Protein AF-A0A8J8EIZ1-F1 (afdb_monomer_lite)

Sequence (97 aa):
IAMTDMARMEGLEYFLFQYPHKELNEQYASGYQLRTLLFNLAAVFGVIEINNVLVFGEFGGKTKLNELKLRFMKDIYQEFHFHWNLCRKLEKLKIER

Secondary structure (DSSP, 8-state):
--HHHHHHHTT----------S--------HHHHHHHHHHHHHHHSEEEETTEEEESSSS--SSTT--EEEESSTHHHHHHHHHHHHHHHHHTT---

Radius of gyration: 18.48 Å; chains: 1; bounding box: 41×29×45 Å

pLDDT: mean 79.6, std 10.08, range [52.62, 93.12]

Structure (mmCIF, N/CA/C/O backbone):
data_AF-A0A8J8EIZ1-F1
#
_entry.id   AF-A0A8J8EIZ1-F1
#
loop_
_atom_site.group_PDB
_atom_site.id
_atom_site.type_symbol
_atom_site.label_atom_id
_atom_site.label_alt_id
_atom_site.label_comp_id
_atom_site.label_asym_id
_atom_site.label_entity_id
_atom_site.label_seq_id
_atom_site.pdbx_PDB_ins_code
_atom_site.Cartn_x
_atom_site.Cartn_y
_atom_site.Cartn_z
_atom_site.occupancy
_atom_site.B_iso_or_equiv
_atom_site.auth_seq_id
_atom_site.auth_comp_id
_atom_site.auth_asym_id
_atom_site.auth_atom_id
_atom_site.pdbx_PDB_model_num
ATOM 1 N N . ILE A 1 1 ? 9.690 15.750 -16.319 1.00 52.62 1 ILE A N 1
ATOM 2 C CA . ILE A 1 1 ? 10.919 15.166 -16.900 1.00 52.62 1 ILE A CA 1
ATOM 3 C C . ILE A 1 1 ? 10.991 13.740 -16.381 1.00 52.62 1 ILE A C 1
ATOM 5 O O . ILE A 1 1 ? 10.941 13.566 -15.167 1.00 52.62 1 ILE A O 1
ATOM 9 N N . ALA A 1 2 ? 10.961 12.737 -17.257 1.00 68.38 2 ALA A N 1
ATOM 10 C CA . ALA A 1 2 ? 11.026 11.343 -16.830 1.00 68.38 2 ALA A CA 1
ATOM 11 C C . ALA A 1 2 ? 12.444 11.010 -16.331 1.00 68.38 2 ALA A C 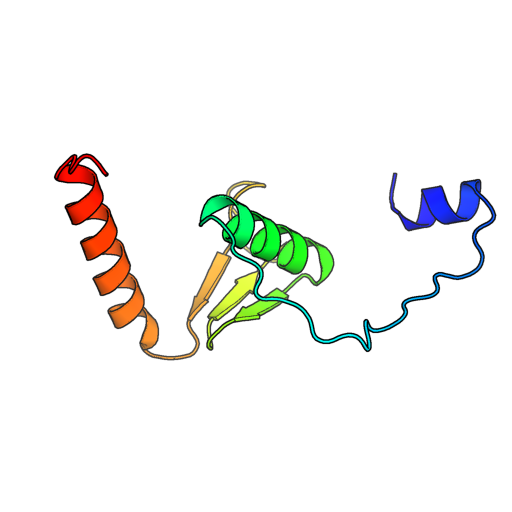1
ATOM 13 O O . ALA A 1 2 ? 13.414 11.636 -16.756 1.00 68.38 2 ALA A O 1
ATOM 14 N N . MET A 1 3 ? 12.589 10.019 -15.444 1.00 65.19 3 MET A N 1
ATOM 15 C CA . MET A 1 3 ? 13.906 9.545 -14.967 1.00 65.19 3 MET A CA 1
ATOM 16 C C . MET A 1 3 ? 14.864 9.203 -16.120 1.00 65.19 3 MET A C 1
ATOM 18 O O . MET A 1 3 ? 16.063 9.444 -16.030 1.00 65.19 3 MET A O 1
ATOM 22 N N . THR A 1 4 ? 14.320 8.709 -17.232 1.00 68.62 4 THR A N 1
ATOM 23 C CA . THR A 1 4 ? 15.049 8.423 -18.474 1.00 68.62 4 THR A CA 1
ATOM 24 C C . THR A 1 4 ? 15.620 9.668 -19.147 1.00 68.62 4 THR A C 1
ATOM 26 O O . THR A 1 4 ? 16.704 9.607 -19.722 1.00 68.62 4 THR A O 1
ATOM 29 N N . ASP A 1 5 ? 14.914 10.795 -19.075 1.00 72.81 5 ASP A N 1
ATOM 30 C CA . ASP A 1 5 ? 15.348 12.051 -19.689 1.00 72.81 5 ASP A CA 1
ATOM 31 C C . ASP A 1 5 ? 16.500 12.660 -18.882 1.00 72.81 5 ASP A C 1
ATOM 33 O O . ASP A 1 5 ? 17.492 13.095 -19.459 1.00 72.81 5 ASP A O 1
ATOM 37 N N . MET A 1 6 ? 16.413 12.603 -17.547 1.00 71.06 6 MET A N 1
ATOM 38 C CA . MET A 1 6 ? 17.502 13.021 -16.653 1.00 71.06 6 MET A CA 1
ATOM 39 C C . MET A 1 6 ? 18.748 12.147 -16.835 1.00 71.06 6 MET A C 1
ATOM 41 O O . MET A 1 6 ? 19.848 12.673 -16.952 1.00 71.06 6 MET A O 1
ATOM 45 N N . ALA A 1 7 ? 18.584 10.825 -16.949 1.00 68.69 7 ALA A N 1
ATOM 46 C CA . ALA A 1 7 ? 19.702 9.909 -17.183 1.00 68.69 7 ALA A CA 1
ATOM 47 C C . ALA A 1 7 ? 20.434 10.198 -18.504 1.00 68.69 7 ALA A C 1
ATOM 49 O O . ALA A 1 7 ? 21.663 10.199 -18.546 1.00 68.69 7 ALA A O 1
ATOM 50 N N . ARG A 1 8 ? 19.684 10.505 -19.573 1.00 73.50 8 ARG A N 1
ATOM 51 C CA . ARG A 1 8 ? 20.261 10.907 -20.864 1.00 73.50 8 ARG A CA 1
ATOM 52 C C . ARG A 1 8 ? 20.995 12.241 -20.791 1.00 73.50 8 ARG A C 1
ATOM 54 O O . ARG A 1 8 ? 22.048 12.367 -21.404 1.00 73.50 8 ARG A O 1
ATOM 61 N N . MET A 1 9 ? 20.450 13.220 -20.068 1.00 81.50 9 MET A N 1
ATOM 62 C CA . MET A 1 9 ? 21.090 14.529 -19.898 1.00 81.50 9 MET A CA 1
ATOM 63 C C . MET A 1 9 ? 22.420 14.435 -19.137 1.00 81.50 9 MET A C 1
ATOM 65 O O . MET A 1 9 ? 23.354 15.151 -19.476 1.00 81.50 9 MET A O 1
ATOM 69 N N . GLU A 1 10 ? 22.519 13.526 -18.167 1.00 79.25 10 GLU A N 1
ATOM 70 C CA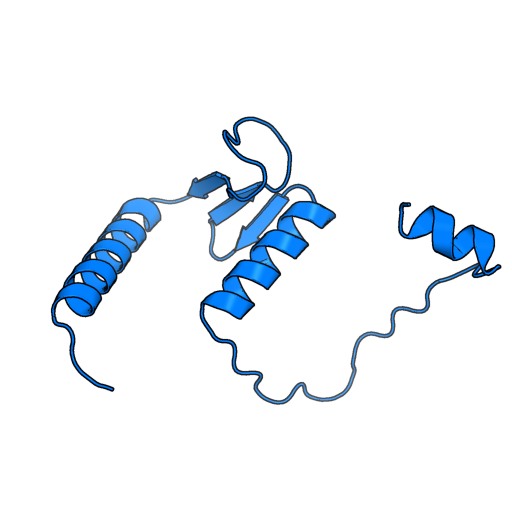 . GLU A 1 10 ? 23.714 13.323 -17.331 1.00 79.25 10 GLU A CA 1
ATOM 71 C C . GLU A 1 10 ? 24.722 12.311 -17.920 1.00 79.25 10 GLU A C 1
ATOM 73 O O . GLU A 1 10 ? 25.729 11.999 -17.290 1.00 79.25 10 GLU A O 1
ATOM 78 N N . GLY A 1 11 ? 24.470 11.761 -19.116 1.00 80.69 11 GLY A N 1
ATOM 79 C CA . GLY A 1 11 ? 25.355 10.767 -19.743 1.00 80.69 11 GLY A CA 1
ATOM 80 C C . GLY A 1 11 ? 25.400 9.411 -19.021 1.00 80.69 11 GLY A C 1
ATOM 81 O O . GLY A 1 11 ? 26.354 8.652 -19.181 1.00 80.69 11 GLY A O 1
ATOM 82 N N . LEU A 1 12 ? 24.382 9.091 -18.216 1.00 74.94 12 LEU A N 1
ATOM 83 C CA . LEU A 1 12 ? 24.275 7.818 -17.506 1.00 74.94 12 LEU A CA 1
ATOM 84 C C . LEU A 1 12 ? 23.791 6.726 -18.469 1.00 74.94 12 LEU A C 1
ATOM 86 O O . LEU A 1 12 ? 22.597 6.596 -18.737 1.00 74.94 12 LEU A O 1
ATOM 90 N N . GLU A 1 13 ? 24.727 5.934 -18.989 1.00 66.06 13 GLU A N 1
ATOM 91 C CA . GLU A 1 13 ? 24.430 4.857 -19.944 1.00 66.06 13 GLU A CA 1
ATOM 92 C C . GLU A 1 13 ? 23.748 3.635 -19.297 1.00 66.06 13 GLU A C 1
ATOM 94 O O . GLU A 1 13 ? 22.968 2.945 -19.955 1.00 66.06 13 GLU A O 1
ATOM 99 N N . TYR A 1 14 ? 23.994 3.374 -18.005 1.00 64.25 14 TYR A N 1
ATOM 100 C CA . TYR A 1 14 ? 23.477 2.196 -17.298 1.00 64.25 14 TYR A CA 1
ATOM 101 C C 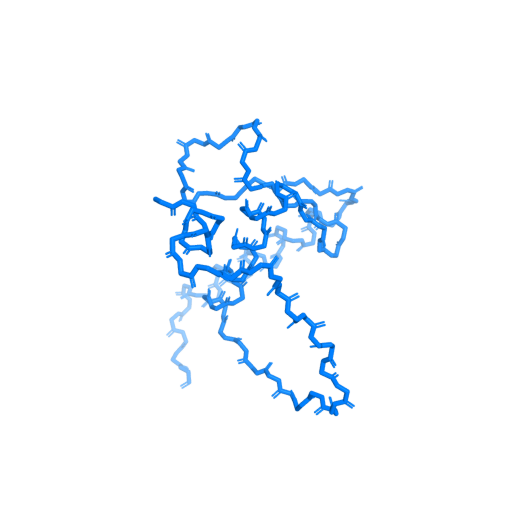. TYR A 1 14 ? 23.174 2.503 -15.826 1.00 64.25 14 TYR A C 1
ATOM 103 O O . TYR A 1 14 ? 23.877 3.280 -15.180 1.00 64.25 14 TYR A O 1
ATOM 111 N N . PHE A 1 15 ? 22.171 1.821 -15.269 1.00 66.62 15 PHE A N 1
ATOM 112 C CA . PHE A 1 15 ? 21.923 1.779 -13.828 1.00 66.62 15 PHE A CA 1
ATOM 113 C C . PHE A 1 15 ? 22.414 0.447 -13.263 1.00 66.62 15 PHE A C 1
ATOM 115 O O . PHE A 1 15 ? 21.942 -0.616 -13.670 1.00 66.62 15 PHE A O 1
ATOM 122 N N . LEU A 1 16 ? 23.334 0.495 -12.300 1.00 70.38 16 LEU A N 1
ATOM 123 C CA . LEU A 1 16 ? 23.712 -0.684 -11.528 1.00 70.38 16 LEU A CA 1
ATOM 124 C C . LEU A 1 16 ? 22.730 -0.860 -10.366 1.00 70.38 16 LEU A C 1
ATOM 126 O O . LEU A 1 16 ? 22.815 -0.164 -9.356 1.00 70.38 16 LEU A O 1
ATOM 130 N N . PHE A 1 17 ? 21.822 -1.822 -10.491 1.00 65.50 17 PHE A N 1
ATOM 131 C CA . PHE A 1 17 ? 20.991 -2.267 -9.378 1.00 65.50 17 PHE A CA 1
ATOM 132 C C . PHE A 1 17 ? 21.673 -3.451 -8.694 1.00 65.50 17 PHE A C 1
ATOM 134 O O . PHE A 1 17 ? 21.600 -4.582 -9.170 1.00 65.50 17 PHE A O 1
ATOM 141 N N . GLN A 1 18 ? 22.368 -3.198 -7.586 1.00 68.69 18 GLN A N 1
ATOM 142 C CA . GLN A 1 18 ? 22.874 -4.272 -6.734 1.00 68.69 18 GLN A CA 1
ATOM 143 C C . GLN A 1 18 ? 21.798 -4.689 -5.741 1.00 68.69 18 GLN A C 1
ATOM 145 O O . GLN A 1 18 ? 21.267 -3.864 -4.996 1.00 68.69 18 GLN A O 1
ATOM 150 N N . TYR A 1 19 ? 21.498 -5.985 -5.718 1.00 69.88 19 TYR A N 1
ATOM 151 C CA . TYR A 1 19 ? 20.655 -6.537 -4.672 1.00 69.88 19 TYR A CA 1
ATOM 152 C C . TYR A 1 19 ? 21.412 -6.441 -3.339 1.00 69.88 19 TYR A C 1
ATOM 154 O O . TYR A 1 19 ? 22.568 -6.870 -3.270 1.00 69.88 19 TYR A O 1
ATOM 162 N N . PRO A 1 20 ? 20.823 -5.869 -2.277 1.00 73.50 20 PRO A N 1
ATOM 163 C CA . PRO A 1 20 ? 21.499 -5.798 -0.994 1.00 73.50 20 PRO A CA 1
ATOM 164 C C . PRO A 1 20 ? 21.712 -7.221 -0.458 1.00 73.50 20 PRO A C 1
ATOM 166 O O . PRO A 1 20 ? 20.763 -7.920 -0.122 1.00 73.50 20 PRO A O 1
ATOM 169 N N . HIS A 1 21 ? 22.973 -7.656 -0.395 1.00 72.06 21 HIS A N 1
ATOM 170 C CA . HIS A 1 21 ? 23.364 -8.970 0.138 1.00 72.06 21 HIS A CA 1
ATOM 171 C C . HIS A 1 21 ? 23.537 -8.986 1.665 1.00 72.06 21 HIS A C 1
ATOM 173 O O . HIS A 1 21 ? 23.810 -10.035 2.242 1.00 72.06 21 HIS A O 1
ATOM 179 N N . LYS A 1 22 ? 23.424 -7.829 2.328 1.00 80.19 22 LYS A N 1
ATOM 180 C CA . LYS A 1 22 ? 23.430 -7.744 3.793 1.00 80.19 22 LYS A CA 1
ATOM 181 C C . LYS A 1 22 ? 22.057 -8.134 4.330 1.00 80.19 22 LYS A C 1
ATOM 183 O O . LYS A 1 22 ? 21.053 -7.786 3.712 1.00 80.19 22 LYS A O 1
ATOM 188 N N . GLU A 1 23 ? 22.024 -8.787 5.492 1.00 73.44 23 GLU A N 1
ATOM 189 C CA . GLU A 1 23 ? 20.777 -8.950 6.237 1.00 73.44 23 GLU A CA 1
ATOM 190 C C . GLU A 1 23 ? 20.140 -7.574 6.436 1.00 73.44 23 GLU A C 1
ATOM 192 O O . GLU A 1 23 ? 20.755 -6.639 6.959 1.00 73.44 23 GLU A O 1
ATOM 197 N N . LEU A 1 24 ? 18.924 -7.426 5.919 1.00 72.00 24 LEU A N 1
ATOM 198 C CA . LEU A 1 24 ? 18.151 -6.217 6.110 1.00 72.00 24 LEU A CA 1
ATOM 199 C C . LEU A 1 24 ? 17.669 -6.239 7.558 1.00 72.00 24 LEU A C 1
ATOM 201 O O . LEU A 1 24 ? 16.875 -7.098 7.931 1.00 72.00 24 LEU A O 1
ATOM 205 N N . ASN A 1 25 ? 18.160 -5.300 8.367 1.00 74.25 25 ASN A N 1
ATOM 206 C CA . ASN A 1 25 ? 17.602 -5.064 9.694 1.00 74.25 25 ASN A CA 1
ATOM 207 C C . ASN A 1 25 ? 16.090 -4.825 9.590 1.00 74.25 25 ASN A C 1
ATOM 209 O O . ASN A 1 25 ? 15.606 -4.297 8.584 1.00 74.25 25 ASN A O 1
ATOM 213 N N . GLU A 1 26 ? 15.361 -5.154 10.656 1.00 80.00 26 GLU A N 1
ATOM 214 C CA . GLU A 1 26 ? 13.940 -4.835 10.755 1.00 80.00 26 GLU A CA 1
ATOM 215 C C . GLU A 1 26 ? 13.708 -3.341 10.503 1.00 80.00 26 GLU A C 1
ATOM 217 O O . GLU A 1 26 ? 14.269 -2.467 11.169 1.00 80.00 26 GLU A O 1
ATOM 222 N N . GLN A 1 27 ? 12.881 -3.048 9.503 1.00 76.19 27 GLN A N 1
ATOM 223 C CA . GLN A 1 27 ? 12.497 -1.693 9.136 1.00 76.19 27 GLN A CA 1
ATOM 224 C C . GLN A 1 27 ? 11.056 -1.474 9.582 1.00 76.19 27 GLN A C 1
ATOM 226 O O . GLN A 1 27 ? 10.139 -2.165 9.139 1.00 76.19 27 GLN A O 1
ATOM 231 N N . TYR A 1 28 ? 10.853 -0.491 10.454 1.00 83.19 28 TYR A N 1
ATOM 232 C CA . TYR A 1 28 ? 9.528 -0.112 10.927 1.00 83.19 28 TYR A CA 1
ATOM 233 C C . TYR A 1 28 ? 8.969 1.000 10.043 1.00 83.19 28 TYR A C 1
ATOM 235 O O . TYR A 1 28 ? 9.639 1.996 9.773 1.00 83.19 28 TYR A O 1
ATOM 243 N N . ALA A 1 29 ? 7.718 0.844 9.617 1.00 83.69 29 ALA A N 1
ATOM 244 C CA . ALA A 1 29 ? 7.006 1.846 8.839 1.00 83.69 29 ALA A CA 1
ATOM 245 C C . ALA A 1 29 ? 5.731 2.271 9.567 1.00 83.69 29 ALA A C 1
ATOM 247 O O . ALA A 1 29 ? 4.960 1.448 10.061 1.00 83.69 29 ALA A O 1
ATOM 248 N N . SER A 1 30 ? 5.469 3.575 9.584 1.00 89.31 30 SER A N 1
ATOM 249 C CA . SER A 1 30 ? 4.137 4.090 9.891 1.00 89.31 30 SER A CA 1
ATOM 250 C C . SER A 1 30 ? 3.138 3.672 8.805 1.00 89.31 30 SER A C 1
ATOM 252 O O . SER A 1 30 ? 3.509 3.447 7.649 1.00 89.31 30 SER A O 1
ATOM 254 N N . GLY A 1 31 ? 1.841 3.665 9.131 1.00 85.06 31 GLY A N 1
ATOM 255 C CA . GLY A 1 31 ? 0.796 3.413 8.129 1.00 85.06 31 GLY A CA 1
ATOM 256 C C . GLY A 1 31 ? 0.846 4.391 6.944 1.00 85.06 31 GLY A C 1
ATOM 257 O O . GLY A 1 31 ? 0.538 4.018 5.813 1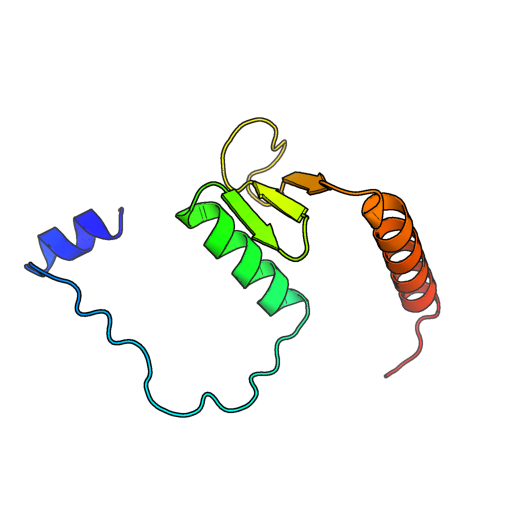.00 85.06 31 GLY A O 1
ATOM 258 N N . TYR A 1 32 ? 1.305 5.628 7.171 1.00 85.88 32 TYR A N 1
ATOM 259 C CA . TYR A 1 32 ? 1.524 6.616 6.113 1.00 85.88 32 TYR A CA 1
ATOM 260 C C . TYR A 1 32 ? 2.661 6.214 5.161 1.00 85.88 32 TYR A C 1
ATOM 262 O O . TYR A 1 32 ? 2.497 6.288 3.940 1.00 85.88 32 TYR A O 1
ATOM 270 N N . GLN A 1 33 ? 3.803 5.777 5.705 1.00 88.62 33 GLN A N 1
ATOM 271 C CA . GLN A 1 33 ? 4.956 5.339 4.912 1.00 88.62 33 GLN A CA 1
ATOM 272 C C . GLN A 1 33 ? 4.618 4.091 4.099 1.00 88.62 33 GLN A C 1
ATOM 274 O O . GLN A 1 33 ? 4.881 4.065 2.900 1.00 88.62 33 GLN A O 1
ATOM 279 N N . LEU A 1 34 ? 3.950 3.108 4.713 1.00 88.56 34 LEU A N 1
ATOM 280 C CA . LEU A 1 34 ? 3.516 1.900 4.014 1.00 88.56 34 LEU A CA 1
ATOM 281 C C . LEU A 1 34 ? 2.560 2.232 2.859 1.00 88.56 34 LEU A C 1
ATOM 283 O O . LEU A 1 34 ? 2.749 1.760 1.742 1.00 88.56 34 LEU A O 1
ATOM 287 N N . ARG A 1 35 ? 1.570 3.105 3.089 1.00 86.56 35 ARG A N 1
ATOM 288 C CA . ARG A 1 35 ? 0.646 3.547 2.032 1.00 86.56 35 ARG A CA 1
ATOM 289 C C . ARG A 1 35 ? 1.374 4.262 0.891 1.00 86.56 35 ARG A C 1
ATOM 291 O O . ARG A 1 35 ? 1.048 4.037 -0.269 1.00 86.56 35 ARG A O 1
ATOM 298 N N . THR A 1 36 ? 2.344 5.114 1.217 1.00 88.50 36 THR A N 1
ATOM 299 C CA . THR A 1 36 ? 3.156 5.833 0.221 1.00 88.50 36 THR A CA 1
ATOM 300 C C . THR A 1 36 ? 3.985 4.864 -0.618 1.00 88.50 36 THR A C 1
ATOM 302 O O . THR A 1 36 ? 4.022 4.994 -1.838 1.00 88.50 36 THR A O 1
ATOM 305 N N . LEU A 1 37 ? 4.585 3.850 0.012 1.00 89.81 37 LEU A N 1
ATOM 306 C CA . LEU A 1 37 ? 5.315 2.797 -0.690 1.00 89.81 37 LEU A CA 1
ATOM 307 C C . LEU A 1 37 ? 4.406 2.055 -1.678 1.00 89.81 37 LEU A C 1
ATOM 309 O O . LEU A 1 37 ? 4.754 1.941 -2.849 1.00 89.81 37 LEU A O 1
ATOM 313 N N . LEU A 1 38 ? 3.224 1.613 -1.235 1.00 89.19 38 LEU A N 1
ATOM 314 C CA . LEU A 1 38 ? 2.259 0.924 -2.100 1.00 89.19 38 LEU A CA 1
ATOM 315 C C . LEU A 1 38 ? 1.804 1.800 -3.270 1.00 89.19 38 LEU A C 1
ATOM 317 O O . LEU A 1 38 ? 1.694 1.310 -4.391 1.00 89.19 38 LEU A O 1
ATOM 321 N N . PHE A 1 39 ? 1.574 3.093 -3.026 1.00 86.69 39 PHE A N 1
ATOM 322 C CA . PHE A 1 39 ? 1.217 4.040 -4.078 1.00 86.69 39 PHE A CA 1
ATOM 323 C C . PHE A 1 39 ? 2.328 4.170 -5.121 1.00 86.69 39 PHE A C 1
ATOM 325 O O . PHE A 1 39 ? 2.059 4.040 -6.312 1.00 86.69 39 PHE A O 1
ATOM 332 N N . ASN A 1 40 ? 3.570 4.376 -4.679 1.00 87.50 40 ASN A N 1
ATOM 333 C CA . ASN A 1 40 ? 4.716 4.540 -5.571 1.00 87.50 40 ASN A CA 1
ATOM 334 C C . ASN A 1 40 ? 4.977 3.273 -6.391 1.00 87.50 40 ASN A C 1
ATOM 336 O O . ASN A 1 40 ? 5.176 3.356 -7.598 1.00 87.50 40 ASN A O 1
ATOM 340 N N . LEU A 1 41 ? 4.924 2.101 -5.754 1.00 90.06 41 LEU A N 1
ATOM 341 C CA . LEU A 1 41 ? 5.074 0.821 -6.442 1.00 90.06 41 LEU A CA 1
ATOM 342 C C . LEU A 1 41 ? 3.971 0.626 -7.490 1.00 90.06 41 LEU A C 1
ATOM 344 O O . LEU A 1 41 ? 4.269 0.300 -8.634 1.00 90.06 41 LEU A O 1
ATOM 348 N N . ALA A 1 42 ? 2.710 0.885 -7.138 1.00 88.06 42 ALA A N 1
ATOM 349 C CA . ALA A 1 42 ? 1.605 0.778 -8.084 1.00 88.06 42 ALA A CA 1
ATOM 350 C C . ALA A 1 42 ? 1.738 1.779 -9.245 1.00 88.06 42 ALA A C 1
ATOM 352 O O . ALA A 1 42 ? 1.452 1.414 -10.380 1.00 88.06 42 ALA A O 1
ATOM 353 N N . ALA A 1 43 ? 2.184 3.012 -8.987 1.00 82.88 43 ALA A N 1
ATOM 354 C CA . ALA A 1 43 ? 2.403 4.025 -10.021 1.00 82.88 43 ALA A CA 1
ATOM 355 C C . ALA A 1 43 ? 3.523 3.629 -10.997 1.00 82.88 43 ALA A C 1
ATOM 357 O O . ALA A 1 43 ? 3.377 3.810 -12.198 1.00 82.88 43 ALA A O 1
ATOM 358 N N . VAL A 1 44 ? 4.614 3.039 -10.497 1.00 84.69 44 VAL A N 1
ATOM 359 C CA . VAL A 1 44 ? 5.744 2.600 -11.333 1.00 84.69 44 VAL A CA 1
ATOM 360 C C . VAL A 1 44 ? 5.409 1.340 -12.134 1.00 84.69 44 VAL A C 1
ATOM 362 O O . VAL A 1 44 ? 5.730 1.263 -13.315 1.00 84.69 44 VAL A O 1
ATOM 365 N N . PHE A 1 45 ? 4.768 0.349 -11.510 1.00 86.00 45 PHE A N 1
ATOM 366 C CA . PHE A 1 45 ? 4.511 -0.957 -12.132 1.00 86.00 45 PHE A CA 1
ATOM 367 C C . PHE A 1 45 ? 3.132 -1.073 -12.800 1.00 86.00 45 PHE A C 1
ATOM 369 O O . PHE A 1 45 ? 2.823 -2.089 -13.419 1.00 86.00 45 PHE A O 1
ATOM 376 N N . GLY A 1 46 ? 2.272 -0.063 -12.667 1.00 84.50 46 GLY A N 1
ATOM 377 C CA . GLY A 1 46 ? 0.888 -0.059 -13.151 1.00 84.50 46 GLY A CA 1
ATOM 378 C C . GLY A 1 46 ? -0.070 -0.899 -12.296 1.00 84.50 46 GLY A C 1
ATOM 379 O O . GLY A 1 46 ? -1.178 -0.446 -11.987 1.00 84.50 46 GLY A O 1
ATOM 380 N N . VAL A 1 47 ? 0.347 -2.096 -11.873 1.00 88.19 47 VAL A N 1
ATOM 381 C CA . VAL A 1 47 ? -0.375 -2.977 -10.944 1.00 88.19 47 VAL A CA 1
ATOM 382 C C . VAL A 1 47 ? 0.607 -3.733 -10.049 1.00 88.19 47 VAL A C 1
ATOM 384 O O . VAL A 1 47 ? 1.650 -4.189 -10.508 1.00 88.19 47 VAL A O 1
ATOM 387 N N . ILE A 1 48 ? 0.263 -3.883 -8.771 1.00 91.56 48 ILE A N 1
ATOM 388 C CA . ILE A 1 48 ? 0.989 -4.740 -7.822 1.00 91.56 48 ILE A CA 1
ATOM 389 C C . ILE A 1 48 ? 0.017 -5.668 -7.094 1.00 91.56 48 ILE A C 1
ATOM 391 O O . ILE A 1 48 ? -1.165 -5.350 -6.961 1.00 91.56 48 ILE A O 1
ATOM 395 N N . GLU A 1 49 ? 0.516 -6.794 -6.592 1.00 91.19 49 GLU A N 1
ATOM 396 C CA . GLU A 1 49 ? -0.240 -7.704 -5.733 1.00 91.19 49 GLU A CA 1
ATOM 397 C C . GLU A 1 49 ? 0.319 -7.681 -4.308 1.00 91.19 49 GLU A C 1
ATOM 399 O O . GLU A 1 49 ? 1.525 -7.804 -4.100 1.00 91.19 49 GLU A O 1
ATOM 404 N N . ILE A 1 50 ? -0.565 -7.552 -3.319 1.00 88.62 50 ILE A N 1
ATOM 405 C CA . ILE A 1 50 ? -0.233 -7.720 -1.904 1.00 88.62 50 ILE A CA 1
ATOM 406 C C . ILE A 1 50 ? -1.309 -8.557 -1.219 1.00 88.62 50 ILE A C 1
ATOM 408 O O . ILE A 1 50 ? -2.485 -8.208 -1.249 1.00 88.62 50 ILE A O 1
ATOM 412 N N . ASN A 1 51 ? -0.928 -9.676 -0.600 1.00 84.56 51 ASN A N 1
ATOM 413 C CA . ASN A 1 51 ? -1.839 -10.546 0.156 1.00 84.56 51 ASN A CA 1
ATOM 414 C C . ASN A 1 51 ? -3.141 -10.917 -0.596 1.00 84.56 51 ASN A C 1
ATOM 416 O O . ASN A 1 51 ? -4.218 -10.928 -0.002 1.00 84.56 51 ASN A O 1
ATOM 420 N N . ASN A 1 52 ? -3.065 -11.261 -1.889 1.00 85.94 52 ASN A N 1
ATOM 421 C CA . ASN A 1 52 ? -4.222 -11.535 -2.765 1.00 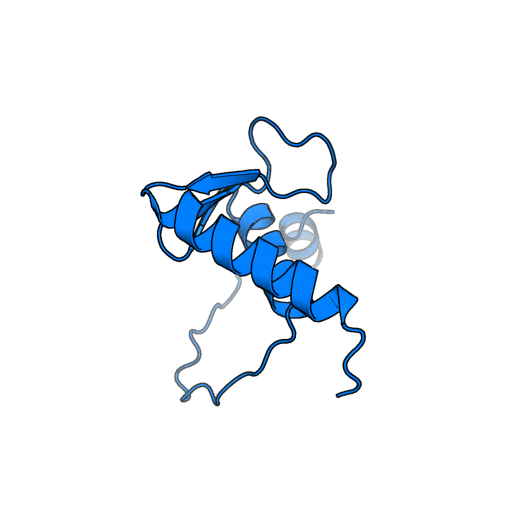85.94 52 ASN A CA 1
ATOM 422 C C . ASN A 1 52 ? -5.123 -10.307 -3.058 1.00 85.94 52 ASN A C 1
ATOM 424 O O . ASN A 1 52 ? -6.293 -10.457 -3.434 1.00 85.94 52 ASN A O 1
ATOM 428 N N . VAL A 1 53 ? -4.603 -9.089 -2.884 1.00 88.44 53 VAL A N 1
ATOM 429 C CA . VAL A 1 53 ? -5.232 -7.826 -3.295 1.00 88.44 53 VAL A CA 1
ATOM 430 C C . VAL A 1 53 ? -4.417 -7.215 -4.425 1.00 88.44 53 VAL A C 1
ATOM 432 O O . VAL A 1 53 ? -3.237 -6.912 -4.254 1.00 88.44 53 VAL A O 1
ATOM 435 N N . LEU A 1 54 ? -5.059 -6.984 -5.567 1.00 90.69 54 LEU A N 1
ATOM 436 C CA . LEU A 1 54 ? -4.463 -6.219 -6.657 1.00 90.69 54 LEU A CA 1
ATOM 437 C C . LEU A 1 54 ? -4.657 -4.725 -6.395 1.00 90.69 54 LEU A C 1
ATOM 439 O O . LEU A 1 54 ? -5.784 -4.273 -6.173 1.00 90.69 54 LEU A O 1
ATOM 443 N N . VAL A 1 55 ? -3.568 -3.965 -6.453 1.00 89.81 55 VAL A N 1
ATOM 444 C CA . VAL A 1 55 ? -3.530 -2.509 -6.294 1.00 89.81 55 VAL A CA 1
ATOM 445 C C . VAL A 1 55 ? -3.198 -1.885 -7.645 1.00 89.81 55 VAL A C 1
ATOM 447 O O . VAL A 1 55 ? -2.134 -2.137 -8.205 1.00 89.81 55 VAL A O 1
ATOM 450 N N . PHE A 1 56 ? -4.099 -1.054 -8.166 1.00 86.56 56 PHE A N 1
ATOM 451 C CA . PHE A 1 56 ? -3.951 -0.423 -9.478 1.00 86.56 56 PHE A CA 1
ATOM 452 C C . PHE A 1 56 ? -3.428 1.013 -9.356 1.00 86.56 56 PHE A C 1
ATOM 454 O O . PHE A 1 56 ? -4.022 1.853 -8.667 1.00 86.56 56 PHE A O 1
ATOM 461 N N . GLY A 1 57 ? -2.332 1.291 -10.064 1.00 78.69 57 GLY A N 1
ATOM 462 C CA . GLY A 1 57 ? -1.652 2.581 -10.098 1.00 78.69 57 GLY A CA 1
ATOM 463 C C . GLY A 1 57 ? -2.242 3.572 -11.089 1.00 78.69 57 GLY A C 1
ATOM 464 O O . GLY A 1 57 ? -2.473 4.714 -10.709 1.00 78.69 57 GLY A O 1
ATOM 465 N N . GLU A 1 58 ? -2.533 3.168 -12.328 1.00 69.12 58 GLU A N 1
ATOM 466 C CA . GLU A 1 58 ? -2.898 4.153 -13.369 1.00 69.12 58 GLU A CA 1
ATOM 467 C C . GLU A 1 58 ? -4.036 3.744 -14.315 1.00 69.12 58 GLU A C 1
ATOM 469 O O . GLU A 1 58 ? -4.636 4.610 -14.946 1.00 69.12 58 GLU A O 1
ATOM 474 N N . PHE A 1 59 ? -4.446 2.474 -14.367 1.00 56.88 59 PHE A N 1
ATOM 475 C CA . PHE A 1 59 ? -5.416 2.039 -15.379 1.00 56.88 59 PHE A CA 1
ATOM 476 C C . PHE A 1 59 ? -6.826 1.764 -14.828 1.00 56.88 59 PHE A C 1
ATOM 478 O O . PHE A 1 59 ? -7.049 0.850 -14.036 1.00 56.88 59 PHE A O 1
ATOM 485 N N . GLY A 1 60 ? -7.807 2.533 -15.322 1.00 53.25 60 GLY A N 1
ATOM 486 C CA . GLY A 1 60 ? -9.198 2.075 -15.460 1.00 53.25 60 GLY A CA 1
ATOM 487 C C . GLY A 1 60 ? -10.132 2.244 -14.254 1.00 53.25 60 GLY A C 1
ATOM 488 O O . GLY A 1 60 ? -10.860 1.310 -13.900 1.00 53.25 60 GLY A O 1
ATOM 489 N N . GLY A 1 61 ? -10.167 3.425 -13.630 1.00 54.44 61 GLY A N 1
ATOM 490 C CA . GLY A 1 61 ? -11.275 3.791 -12.728 1.00 54.44 61 GLY A CA 1
ATOM 491 C C . GLY A 1 61 ? -10.898 4.526 -11.447 1.00 54.44 61 GLY A C 1
ATOM 492 O O . GLY A 1 61 ? -11.559 4.318 -10.433 1.00 54.44 61 GLY A O 1
ATOM 493 N N . LYS A 1 62 ? -9.841 5.344 -11.470 1.00 64.56 62 LYS A N 1
ATOM 494 C CA . LYS A 1 62 ? -9.596 6.337 -10.420 1.00 64.56 62 LYS A CA 1
ATOM 495 C C . LYS A 1 62 ? -10.459 7.570 -10.678 1.00 64.56 62 LYS A C 1
ATOM 497 O O . LYS A 1 62 ? -10.511 8.049 -11.808 1.00 64.56 62 LYS A O 1
ATOM 502 N N . THR A 1 63 ? -11.096 8.098 -9.637 1.00 62.97 63 THR A N 1
ATOM 503 C CA . THR A 1 63 ? -11.772 9.404 -9.683 1.00 62.97 63 THR A CA 1
ATOM 504 C C . THR A 1 63 ? -10.817 10.555 -9.376 1.00 62.97 63 THR A C 1
ATOM 506 O O . THR A 1 63 ? -11.053 11.674 -9.828 1.00 62.97 63 THR A O 1
ATOM 509 N N . LYS A 1 64 ? -9.724 10.296 -8.640 1.00 69.44 64 LYS A N 1
ATOM 510 C CA . LYS A 1 64 ? -8.682 11.283 -8.310 1.00 69.44 64 LYS A CA 1
ATOM 511 C C . LYS A 1 64 ? -7.272 10.699 -8.429 1.00 69.44 64 LYS A C 1
ATOM 513 O O . LYS A 1 64 ? -7.054 9.510 -8.208 1.00 69.44 64 LYS A O 1
ATOM 518 N N . LEU A 1 65 ? -6.298 11.568 -8.716 1.00 66.44 65 LEU A N 1
ATOM 519 C CA . LEU A 1 65 ? -4.870 11.229 -8.854 1.00 66.44 65 LEU A CA 1
ATOM 520 C C . LEU A 1 65 ? -4.278 10.527 -7.617 1.00 66.44 65 LEU A C 1
ATOM 522 O O . LEU A 1 65 ? -3.404 9.676 -7.745 1.00 66.44 65 LEU A O 1
ATOM 526 N N . ASN A 1 66 ? -4.776 10.852 -6.425 1.00 68.81 66 ASN A N 1
ATOM 527 C CA . ASN A 1 66 ? -4.281 10.353 -5.142 1.00 68.81 66 ASN A CA 1
ATOM 528 C C . ASN A 1 66 ? -5.057 9.144 -4.586 1.00 68.81 66 ASN A C 1
ATOM 530 O O . ASN A 1 66 ? -4.852 8.764 -3.434 1.00 68.81 66 ASN A O 1
ATOM 534 N N . GLU A 1 67 ? -5.951 8.543 -5.368 1.00 74.88 67 GLU A N 1
ATOM 535 C CA . GLU A 1 67 ? -6.675 7.332 -4.969 1.00 74.88 67 GLU A CA 1
ATOM 536 C C . GLU A 1 67 ? -5.937 6.082 -5.452 1.00 74.88 67 GLU A C 1
ATOM 538 O O . GLU A 1 67 ? -5.182 6.143 -6.414 1.00 74.88 67 GLU A O 1
ATOM 543 N N . LEU A 1 68 ? -6.147 4.937 -4.801 1.00 77.00 68 LEU A N 1
ATOM 544 C CA . LEU A 1 68 ? -5.737 3.618 -5.292 1.00 77.00 68 LEU A CA 1
ATOM 545 C C . LEU A 1 68 ? -6.993 2.774 -5.466 1.00 77.00 68 LEU A C 1
ATOM 547 O O . LEU A 1 68 ? -7.856 2.762 -4.589 1.00 77.00 68 LEU A O 1
ATOM 551 N N . LYS A 1 69 ? -7.095 2.059 -6.587 1.00 85.06 69 LYS A N 1
ATOM 552 C CA . LYS A 1 69 ? -8.183 1.105 -6.811 1.00 85.06 69 LYS A CA 1
ATOM 553 C C . LYS A 1 69 ? -7.712 -0.280 -6.388 1.00 85.06 69 LYS A C 1
ATOM 555 O O . LYS A 1 69 ? -6.610 -0.686 -6.748 1.00 85.06 69 LYS A O 1
ATOM 560 N N . LEU A 1 70 ? -8.544 -0.979 -5.622 1.00 87.25 70 LEU A N 1
ATOM 561 C CA . LEU A 1 70 ? -8.251 -2.310 -5.095 1.00 87.25 70 LEU A CA 1
ATOM 562 C C . LEU A 1 70 ? -9.190 -3.345 -5.719 1.00 87.25 70 LEU A C 1
ATOM 564 O O . LEU A 1 70 ? -10.384 -3.084 -5.872 1.00 87.25 70 LEU A O 1
ATOM 568 N N . ARG A 1 71 ? -8.665 -4.528 -6.046 1.00 87.19 71 ARG A N 1
ATOM 569 C CA . ARG A 1 71 ? -9.460 -5.718 -6.377 1.00 87.19 71 ARG A CA 1
ATOM 570 C C . ARG A 1 71 ? -9.066 -6.856 -5.447 1.00 87.19 71 ARG A C 1
ATOM 572 O O . ARG A 1 71 ? -7.924 -7.304 -5.460 1.00 87.19 71 ARG A O 1
ATOM 579 N N . PHE A 1 72 ? -10.031 -7.330 -4.671 1.00 88.19 72 PHE A N 1
ATOM 580 C CA . PHE A 1 72 ? -9.862 -8.475 -3.784 1.00 88.19 72 PHE A CA 1
ATOM 581 C C . PHE A 1 72 ? -10.087 -9.760 -4.589 1.00 88.19 72 PHE A C 1
ATOM 583 O O . PHE A 1 72 ? -11.122 -9.903 -5.239 1.00 88.19 72 PHE A O 1
ATOM 590 N N . MET A 1 73 ? -9.106 -10.666 -4.594 1.00 81.50 73 MET A N 1
ATOM 591 C CA . MET A 1 73 ? -9.161 -11.905 -5.390 1.00 81.50 73 MET A CA 1
ATOM 592 C C . MET A 1 73 ? -9.821 -13.075 -4.645 1.00 81.50 73 MET A C 1
ATOM 594 O O . MET A 1 73 ? -10.176 -14.077 -5.258 1.00 81.50 73 MET A O 1
ATOM 598 N N . LYS A 1 74 ? -9.992 -12.947 -3.326 1.00 80.06 74 LYS A N 1
ATOM 599 C CA . LYS A 1 74 ? -10.659 -13.906 -2.434 1.00 80.06 74 LYS A CA 1
ATOM 600 C C . LYS A 1 74 ? -11.688 -13.174 -1.571 1.00 80.06 74 LYS A C 1
ATOM 602 O O . LYS A 1 74 ? -11.705 -11.944 -1.540 1.00 80.06 74 LYS A O 1
ATOM 607 N N . ASP A 1 75 ? -12.448 -13.924 -0.778 1.00 74.88 75 ASP A N 1
ATOM 608 C CA . ASP A 1 75 ? -13.406 -13.395 0.209 1.00 74.88 75 ASP A CA 1
ATOM 609 C C . ASP A 1 75 ? -12.763 -12.657 1.408 1.00 74.88 75 ASP A C 1
ATOM 611 O O . ASP A 1 75 ? -13.422 -12.319 2.389 1.00 74.88 75 ASP A O 1
ATOM 615 N N . ILE A 1 76 ? -11.477 -12.308 1.298 1.00 79.69 76 ILE A N 1
ATOM 616 C CA . ILE A 1 76 ? -10.749 -11.427 2.225 1.00 79.69 76 ILE A CA 1
ATOM 617 C C . ILE A 1 76 ? -11.375 -10.030 2.339 1.00 79.69 76 ILE A C 1
ATOM 619 O O . ILE A 1 76 ? -11.040 -9.276 3.247 1.00 79.69 76 ILE A O 1
ATOM 623 N N . TYR A 1 77 ? -12.291 -9.669 1.435 1.00 80.94 77 TYR A N 1
ATOM 624 C CA . TYR A 1 77 ? -13.042 -8.421 1.519 1.00 80.94 77 TYR A CA 1
ATOM 625 C C . TYR A 1 77 ? -13.798 -8.293 2.849 1.00 80.94 77 TYR A C 1
ATOM 627 O O . TYR A 1 77 ? -13.766 -7.225 3.457 1.00 80.94 77 TYR A O 1
ATOM 635 N N . GLN A 1 78 ? -14.436 -9.368 3.330 1.00 84.62 78 GLN A N 1
ATOM 636 C CA . GLN A 1 78 ? -15.206 -9.325 4.579 1.00 84.62 78 GLN A CA 1
ATOM 637 C C . GLN A 1 78 ? -14.301 -9.113 5.792 1.00 84.62 78 GLN A C 1
ATOM 639 O O . GLN A 1 78 ? -14.580 -8.264 6.638 1.00 84.62 78 GLN A O 1
ATOM 644 N N . GLU A 1 79 ? -13.182 -9.832 5.838 1.00 84.50 79 GLU A N 1
ATOM 645 C CA . GLU A 1 79 ? -12.167 -9.694 6.882 1.00 84.50 79 GLU A CA 1
ATOM 646 C C . GLU A 1 79 ? -11.551 -8.286 6.871 1.00 84.50 79 GLU A C 1
ATOM 648 O O . GLU A 1 79 ? -11.501 -7.608 7.899 1.00 84.50 79 GLU A O 1
ATOM 653 N N . PHE A 1 80 ? -11.192 -7.780 5.689 1.00 83.81 80 PHE A N 1
ATOM 654 C CA . PHE A 1 80 ? -10.704 -6.414 5.518 1.00 83.81 80 PHE A CA 1
ATOM 655 C C . PHE A 1 80 ? -11.723 -5.383 6.016 1.00 83.81 80 PHE A C 1
ATOM 657 O O . PHE A 1 80 ? -11.375 -4.467 6.763 1.00 83.81 80 PHE A O 1
ATOM 664 N N . HIS A 1 81 ? -12.992 -5.533 5.633 1.00 86.31 81 HIS A N 1
ATOM 665 C CA . HIS A 1 81 ? -14.054 -4.612 6.022 1.00 86.31 81 HIS A CA 1
ATOM 666 C C . HIS A 1 81 ? -14.332 -4.669 7.531 1.00 86.31 81 HIS A C 1
ATOM 668 O O . HIS A 1 81 ? -14.582 -3.634 8.156 1.00 86.31 81 HIS A O 1
ATOM 674 N N . PHE A 1 82 ? -14.240 -5.851 8.144 1.00 90.06 82 PHE A N 1
ATOM 675 C CA . PHE A 1 82 ? -14.313 -6.021 9.592 1.00 90.06 82 PHE A CA 1
ATOM 676 C C . PHE A 1 82 ? -13.187 -5.257 10.300 1.00 90.06 82 PHE A C 1
ATOM 678 O O . PHE A 1 82 ? -13.469 -4.400 11.144 1.00 90.06 82 PHE A O 1
ATOM 685 N N . HIS A 1 83 ? -11.927 -5.496 9.922 1.00 88.50 83 HIS A N 1
ATOM 686 C CA . HIS A 1 83 ? -10.776 -4.832 10.540 1.00 88.50 83 HIS A CA 1
ATOM 687 C C . HIS A 1 83 ? -10.792 -3.321 10.320 1.00 88.50 83 HIS A C 1
ATOM 689 O O . HIS A 1 83 ? -10.545 -2.560 11.253 1.00 88.50 83 HIS A O 1
ATOM 695 N N . TRP A 1 84 ? -11.153 -2.866 9.121 1.00 88.25 84 TRP A N 1
ATOM 696 C CA . TRP A 1 84 ? -11.291 -1.443 8.832 1.00 88.25 84 TRP A CA 1
ATOM 697 C C . TRP A 1 84 ? -12.338 -0.777 9.732 1.00 88.25 84 TRP A C 1
ATOM 699 O O . TRP A 1 84 ? -12.061 0.256 10.347 1.00 88.25 84 TRP A O 1
ATOM 709 N N . ASN A 1 85 ? -13.516 -1.389 9.883 1.00 93.00 85 ASN A N 1
ATOM 710 C CA . ASN A 1 85 ? -14.550 -0.883 10.786 1.00 93.00 85 ASN A CA 1
ATOM 711 C C . ASN A 1 85 ? -14.096 -0.869 12.246 1.00 93.00 85 ASN A C 1
ATOM 713 O O . ASN A 1 85 ? -14.419 0.072 12.973 1.00 93.00 85 ASN A O 1
ATOM 717 N N . LEU A 1 86 ? -13.355 -1.890 12.680 1.00 92.25 86 LEU A N 1
ATOM 718 C CA . LEU A 1 86 ? -12.788 -1.943 14.022 1.00 92.25 86 LEU A CA 1
ATOM 719 C C . LEU A 1 86 ? -11.810 -0.786 14.246 1.00 92.25 86 LEU A C 1
ATOM 721 O O . LEU A 1 86 ? -11.995 -0.029 15.195 1.00 92.25 86 LEU A O 1
ATOM 725 N N . CYS A 1 87 ? -10.850 -0.573 13.342 1.00 87.88 87 CYS A N 1
ATOM 726 C CA . CYS A 1 87 ? -9.906 0.545 13.414 1.00 87.88 87 CYS A CA 1
ATOM 727 C C . CYS A 1 87 ? -10.629 1.898 13.472 1.00 87.88 87 CYS A C 1
ATOM 729 O O . CYS A 1 87 ? -10.322 2.725 14.323 1.00 87.88 87 CYS A O 1
ATOM 731 N N . ARG A 1 88 ? -11.661 2.103 12.641 1.00 88.50 88 ARG A N 1
ATOM 732 C CA . ARG A 1 88 ? -12.476 3.332 12.649 1.00 88.50 88 ARG A CA 1
ATOM 733 C C . ARG A 1 88 ? -13.237 3.535 13.956 1.00 88.50 88 ARG A C 1
ATOM 735 O O . ARG A 1 88 ? -13.439 4.673 14.372 1.00 88.50 88 ARG A O 1
ATOM 742 N N . LYS A 1 89 ? -13.705 2.458 14.594 1.00 92.75 89 LYS A N 1
ATOM 743 C CA . LYS A 1 89 ? -14.336 2.525 15.920 1.00 92.75 89 LYS A CA 1
ATOM 744 C C . LYS A 1 89 ? -13.303 2.857 16.993 1.00 92.75 89 LYS A C 1
ATOM 746 O O . LYS A 1 89 ? -13.572 3.736 17.800 1.00 92.75 89 LYS A O 1
ATOM 751 N N . LEU A 1 90 ? -12.132 2.224 16.959 1.00 89.50 90 LEU A N 1
ATOM 752 C CA . LEU A 1 90 ? -11.0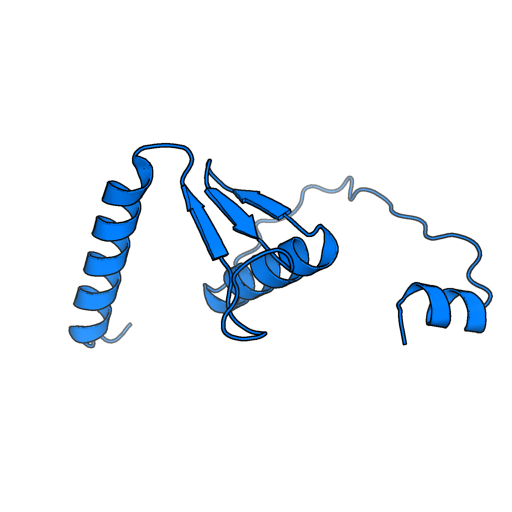33 2.488 17.891 1.00 89.50 90 LEU A CA 1
ATOM 753 C C . LEU A 1 90 ? -10.530 3.937 17.789 1.00 89.50 90 LEU A C 1
ATOM 755 O O . LEU A 1 90 ? -10.396 4.595 18.814 1.00 89.50 90 LEU A O 1
ATOM 759 N N . GLU A 1 91 ? -10.362 4.483 16.578 1.00 85.94 91 GLU A N 1
ATOM 760 C CA . GLU A 1 91 ? -10.013 5.901 16.364 1.00 85.94 91 GLU A CA 1
ATOM 761 C C . GLU A 1 91 ? -11.012 6.855 17.041 1.00 85.94 91 GLU A C 1
ATOM 763 O O . GLU A 1 91 ? -10.624 7.874 17.613 1.00 85.94 91 GLU A O 1
ATOM 768 N N . LYS A 1 92 ? -12.311 6.525 17.014 1.00 93.12 92 LYS A N 1
ATOM 769 C CA . LYS A 1 92 ? -13.364 7.344 17.641 1.00 93.12 92 LYS A CA 1
ATOM 770 C C . LYS A 1 92 ? -13.330 7.315 19.163 1.00 93.12 92 LYS A C 1
ATOM 772 O O . LYS A 1 92 ? -13.846 8.248 19.773 1.00 93.12 92 LYS A O 1
ATOM 777 N N . LEU A 1 93 ? -12.747 6.280 19.768 1.00 91.62 93 LEU A N 1
ATOM 778 C CA . LEU A 1 93 ? -12.618 6.191 21.221 1.00 91.62 93 LEU A CA 1
ATOM 779 C C . LEU A 1 93 ? -11.605 7.204 21.776 1.00 91.62 93 LEU A C 1
ATOM 781 O O . LEU A 1 93 ? -11.562 7.374 22.988 1.00 91.62 93 LEU A O 1
ATOM 785 N N . LYS A 1 94 ? -10.833 7.894 20.913 1.00 83.69 94 LYS A N 1
ATOM 786 C CA . LYS A 1 94 ? -9.832 8.911 21.291 1.00 83.69 94 LYS A CA 1
ATOM 787 C C . LYS A 1 94 ? -8.909 8.438 22.420 1.00 83.69 94 LYS A C 1
ATOM 789 O O . LYS A 1 94 ? -8.549 9.219 23.293 1.00 83.69 94 LYS A O 1
ATOM 794 N N . ILE A 1 95 ? -8.567 7.150 22.414 1.00 79.94 95 ILE A N 1
ATOM 795 C CA . ILE A 1 95 ? -7.667 6.575 23.409 1.00 79.94 95 ILE A CA 1
ATOM 796 C C . ILE A 1 95 ? -6.297 7.201 23.161 1.00 79.94 95 ILE A C 1
ATOM 798 O O . ILE A 1 95 ? -5.717 7.025 22.086 1.00 79.94 95 ILE A O 1
ATOM 802 N N . GLU A 1 96 ? -5.837 7.995 24.123 1.00 71.75 96 GLU A N 1
ATOM 803 C CA . GLU A 1 96 ? -4.487 8.543 24.109 1.00 71.75 96 GLU A CA 1
ATOM 804 C C . GLU A 1 96 ? -3.477 7.398 24.210 1.00 71.75 96 GLU A C 1
ATOM 806 O O . GLU A 1 96 ? -3.739 6.367 24.832 1.00 71.75 96 GLU A O 1
ATOM 811 N N . ARG A 1 97 ? -2.373 7.557 23.485 1.00 59.06 97 ARG A N 1
ATOM 812 C CA . ARG A 1 97 ? -1.394 6.502 23.240 1.00 59.06 97 ARG A CA 1
ATOM 813 C C . ARG A 1 97 ? -0.477 6.280 24.434 1.00 59.06 97 ARG A C 1
ATOM 815 O O . ARG A 1 97 ? -0.074 7.298 25.036 1.00 59.06 97 ARG A O 1
#

Foldseek 3Di:
DDPVVVCVVVVNPDDDDDDPPDPDPDDDDDPVRVLVVLQVVQLVVQWDDDPQKIWGRDDDDDPDNPDIDIDRRDPCVVVVVVVVVVVVVVVVVVDDD